Protein AF-A0A2U1LJV3-F1 (afdb_monomer_lite)

Radius of gyration: 18.99 Å; chains: 1; bounding box: 50×37×52 Å

Structure (mmCIF, N/CA/C/O backbone):
data_AF-A0A2U1LJV3-F1
#
_entry.id   AF-A0A2U1LJV3-F1
#
loop_
_atom_site.group_PDB
_atom_site.id
_atom_site.type_symbol
_atom_site.label_atom_id
_atom_site.label_alt_id
_atom_site.label_comp_id
_atom_site.label_asym_id
_atom_site.label_entity_id
_atom_site.label_seq_id
_atom_site.pdbx_PDB_ins_code
_atom_site.Cartn_x
_atom_site.Cartn_y
_atom_site.Cartn_z
_atom_site.occupancy
_atom_site.B_iso_or_equiv
_atom_site.auth_seq_id
_atom_site.auth_comp_id
_atom_site.auth_asym_id
_atom_site.auth_atom_id
_atom_site.pdbx_PDB_model_num
ATOM 1 N N . MET A 1 1 ? 24.019 -22.278 -18.849 1.00 44.25 1 MET A N 1
ATOM 2 C CA . MET A 1 1 ? 23.384 -21.025 -18.402 1.00 44.25 1 MET A CA 1
ATOM 3 C C . MET A 1 1 ? 21.900 -21.169 -18.655 1.00 44.25 1 MET A C 1
ATOM 5 O O . MET A 1 1 ? 21.513 -21.337 -19.805 1.00 44.25 1 MET A O 1
ATOM 9 N N . THR A 1 2 ? 21.095 -21.237 -17.601 1.00 46.69 2 THR A N 1
ATOM 10 C CA . THR A 1 2 ? 19.638 -21.318 -17.728 1.00 46.69 2 THR A CA 1
ATOM 11 C C . THR A 1 2 ? 19.145 -19.902 -17.980 1.00 46.69 2 THR A C 1
ATOM 13 O O . THR A 1 2 ? 19.241 -19.060 -17.096 1.00 46.69 2 THR A O 1
ATOM 16 N N . GLN A 1 3 ? 18.708 -19.611 -19.204 1.00 55.06 3 GLN A N 1
ATOM 17 C CA . GLN A 1 3 ? 18.155 -18.304 -19.548 1.00 55.06 3 GLN A CA 1
ATOM 18 C C . GLN A 1 3 ? 16.906 -18.085 -18.682 1.00 55.06 3 GLN A C 1
ATOM 20 O O . GLN A 1 3 ? 15.970 -18.885 -18.749 1.00 55.06 3 GLN A O 1
ATOM 25 N N . MET A 1 4 ? 16.911 -17.066 -17.816 1.00 57.81 4 MET A N 1
ATOM 26 C CA . MET A 1 4 ? 15.704 -16.694 -17.081 1.00 57.81 4 MET A CA 1
ATOM 27 C C . MET A 1 4 ? 14.612 -16.366 -18.098 1.00 57.81 4 MET A C 1
ATOM 29 O O . MET A 1 4 ? 14.844 -15.605 -19.037 1.00 57.81 4 MET A O 1
ATOM 33 N N . ALA A 1 5 ? 13.436 -16.974 -17.942 1.00 67.44 5 ALA A N 1
ATOM 34 C CA . ALA A 1 5 ? 12.310 -16.675 -18.812 1.00 67.44 5 ALA A CA 1
ATOM 35 C C . ALA A 1 5 ? 11.959 -15.186 -18.684 1.00 67.44 5 ALA A C 1
ATOM 37 O O . ALA A 1 5 ? 11.873 -14.668 -17.571 1.00 67.44 5 ALA A O 1
ATOM 38 N N . ALA A 1 6 ? 11.765 -14.507 -19.815 1.00 76.69 6 ALA A N 1
ATOM 39 C CA . ALA A 1 6 ? 11.276 -13.136 -19.835 1.00 76.69 6 ALA A CA 1
ATOM 40 C C . ALA A 1 6 ? 9.906 -13.071 -19.141 1.00 76.69 6 ALA A C 1
ATOM 42 O O . ALA A 1 6 ? 8.987 -13.812 -19.500 1.00 76.69 6 ALA A O 1
ATOM 43 N N . VAL A 1 7 ? 9.767 -12.191 -18.150 1.00 80.44 7 VAL A N 1
ATOM 44 C CA . VAL A 1 7 ? 8.535 -12.016 -17.378 1.00 80.44 7 VAL A CA 1
ATOM 45 C C . VAL A 1 7 ? 8.010 -10.610 -17.611 1.00 80.44 7 VAL A C 1
ATOM 47 O O . VAL A 1 7 ? 8.724 -9.627 -17.433 1.00 80.44 7 VAL A O 1
ATOM 50 N N . LYS A 1 8 ? 6.729 -10.524 -17.966 1.00 86.31 8 LYS A N 1
ATOM 51 C CA . LYS A 1 8 ? 5.957 -9.287 -17.914 1.00 86.31 8 LYS A CA 1
ATOM 52 C C . LYS A 1 8 ? 4.709 -9.531 -17.099 1.00 86.31 8 LYS A C 1
ATOM 54 O O . LYS A 1 8 ? 3.828 -10.282 -17.515 1.00 86.31 8 LYS A O 1
ATOM 59 N N . HIS A 1 9 ? 4.645 -8.905 -15.937 1.00 87.19 9 HIS A N 1
ATOM 60 C CA . HIS A 1 9 ? 3.518 -9.049 -15.035 1.00 87.19 9 HIS A CA 1
ATOM 61 C C . HIS A 1 9 ? 3.194 -7.707 -14.393 1.00 87.19 9 HIS A C 1
ATOM 63 O O . HIS A 1 9 ? 4.093 -6.987 -13.969 1.00 87.19 9 HIS A O 1
ATOM 69 N N . SER A 1 10 ? 1.911 -7.371 -14.319 1.00 86.44 10 SER A N 1
ATOM 70 C CA . SER A 1 10 ? 1.425 -6.188 -13.616 1.00 86.44 10 SER A CA 1
ATOM 71 C C . SER A 1 10 ? 0.126 -6.538 -12.908 1.00 86.44 10 SER A C 1
ATOM 73 O O . SER A 1 10 ? -0.753 -7.170 -13.488 1.00 86.44 10 SER A O 1
ATOM 75 N N . ILE A 1 11 ? 0.023 -6.106 -11.656 1.00 87.62 11 ILE A N 1
ATOM 76 C CA . ILE A 1 11 ? -1.168 -6.182 -10.810 1.00 87.62 11 ILE A CA 1
ATOM 77 C C . ILE A 1 11 ? -1.793 -4.794 -10.618 1.00 87.62 11 ILE A C 1
ATOM 79 O O . ILE A 1 11 ? -2.558 -4.577 -9.676 1.00 87.62 11 ILE A O 1
ATOM 83 N N . ARG A 1 12 ? -1.468 -3.836 -11.499 1.00 86.31 12 ARG A N 1
ATOM 84 C CA . ARG A 1 12 ? -1.932 -2.442 -11.423 1.00 86.31 12 ARG A CA 1
ATOM 85 C C . ARG A 1 12 ? -3.453 -2.320 -11.357 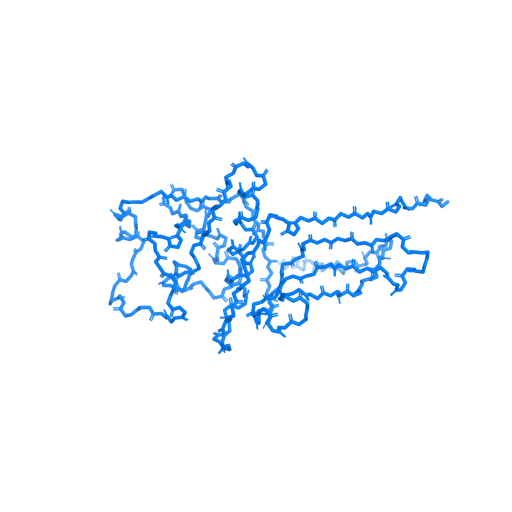1.00 86.31 12 ARG A C 1
ATOM 87 O O . ARG A 1 12 ? -3.972 -1.471 -10.636 1.00 86.31 12 ARG A O 1
ATOM 94 N N . GLU A 1 13 ? -4.171 -3.195 -12.056 1.00 87.62 13 GLU A N 1
ATOM 95 C CA . GLU A 1 13 ? -5.638 -3.261 -12.010 1.00 87.62 13 GLU A CA 1
ATOM 96 C C . GLU A 1 13 ? -6.184 -3.551 -10.599 1.00 87.62 13 GLU A C 1
ATOM 98 O O . GLU A 1 13 ? -7.271 -3.099 -10.241 1.00 87.62 13 GLU A O 1
ATOM 103 N N . PHE A 1 14 ? -5.391 -4.218 -9.755 1.00 87.19 14 PHE A N 1
ATOM 104 C CA . PHE A 1 14 ? -5.694 -4.492 -8.353 1.00 87.19 14 PHE A CA 1
ATOM 105 C C . PHE A 1 14 ? -5.100 -3.451 -7.389 1.00 87.19 14 PHE A C 1
ATOM 107 O O . PHE A 1 14 ? -5.289 -3.580 -6.183 1.00 87.19 14 PHE A O 1
ATOM 114 N N . THR A 1 15 ? -4.422 -2.404 -7.873 1.00 86.69 15 THR A N 1
ATOM 115 C CA . THR A 1 15 ? -3.830 -1.299 -7.078 1.00 86.69 15 THR A CA 1
ATOM 116 C C . THR A 1 15 ? -4.364 0.099 -7.471 1.00 86.69 15 THR A C 1
ATOM 118 O O . THR A 1 15 ? -3.596 1.063 -7.532 1.00 86.69 15 THR A O 1
ATOM 121 N N . PRO A 1 16 ? -5.675 0.303 -7.699 1.00 84.12 16 PRO A N 1
ATOM 122 C CA . PRO A 1 16 ? -6.163 1.479 -8.429 1.00 84.12 16 PRO A CA 1
ATOM 123 C C . PRO A 1 16 ? -6.058 2.822 -7.679 1.00 84.12 16 PRO A C 1
ATOM 125 O O . PRO A 1 16 ? -6.004 3.866 -8.319 1.00 84.12 16 PRO A O 1
ATOM 128 N N . TYR A 1 17 ? -6.039 2.833 -6.341 1.00 84.69 17 TYR A N 1
ATOM 129 C CA . TYR A 1 17 ? -6.215 4.072 -5.565 1.00 84.69 17 TYR A CA 1
ATOM 130 C C . TYR A 1 17 ? -4.908 4.814 -5.291 1.00 84.69 17 TYR A C 1
ATOM 132 O O . TYR A 1 17 ? -4.149 4.421 -4.409 1.00 84.69 17 TYR A O 1
ATOM 140 N N . VAL A 1 18 ? -4.639 5.905 -6.000 1.00 83.12 18 VAL A N 1
ATOM 141 C CA . VAL A 1 18 ? -3.446 6.730 -5.767 1.00 83.12 18 VAL A CA 1
ATOM 142 C C . VAL A 1 18 ? -3.742 7.798 -4.716 1.00 83.12 18 VAL A C 1
ATOM 144 O O . VAL A 1 18 ? -4.641 8.618 -4.883 1.00 83.12 18 VAL A O 1
ATOM 147 N N . ILE A 1 19 ? -2.969 7.800 -3.630 1.00 84.44 19 ILE A N 1
ATOM 148 C CA . ILE A 1 19 ? -3.130 8.727 -2.502 1.00 84.44 19 ILE A CA 1
ATOM 149 C C . ILE A 1 19 ? -1.914 9.655 -2.449 1.00 84.44 19 ILE A C 1
ATOM 151 O O . ILE A 1 19 ? -0.793 9.219 -2.691 1.00 84.44 19 ILE A O 1
ATOM 155 N N . ASN A 1 20 ? -2.134 10.936 -2.150 1.00 82.44 20 ASN A N 1
ATOM 156 C CA . ASN A 1 20 ? -1.066 11.898 -1.883 1.00 82.44 20 ASN A CA 1
ATOM 157 C C . ASN A 1 20 ? -0.945 12.106 -0.368 1.00 82.44 20 ASN A C 1
ATOM 159 O O . ASN A 1 20 ? -1.908 12.545 0.260 1.00 82.44 20 ASN A O 1
ATOM 163 N N . ASP A 1 21 ? 0.220 11.810 0.202 1.00 81.00 21 ASP A N 1
ATOM 164 C CA . ASP A 1 21 ? 0.505 11.951 1.632 1.00 81.00 21 ASP A CA 1
ATOM 165 C C . ASP A 1 21 ? 0.745 13.399 2.074 1.00 81.00 21 ASP A C 1
ATOM 167 O O . ASP A 1 21 ? 0.954 13.637 3.255 1.00 81.00 21 ASP A O 1
ATOM 171 N N . ARG A 1 22 ? 0.766 14.354 1.139 1.00 79.19 22 ARG A N 1
ATOM 172 C CA . ARG A 1 22 ? 0.971 15.798 1.324 1.00 79.19 22 ARG A CA 1
ATOM 173 C C . ARG A 1 22 ? 2.198 16.160 2.168 1.00 79.19 22 ARG A C 1
ATOM 175 O O . ARG A 1 22 ? 2.228 17.232 2.767 1.00 79.19 22 ARG A O 1
ATOM 182 N N . GLY A 1 23 ? 3.212 15.295 2.204 1.00 73.62 23 GLY A N 1
ATOM 183 C CA . GLY A 1 23 ? 4.420 15.506 2.999 1.00 73.62 23 GLY A CA 1
ATOM 184 C C . GLY A 1 23 ? 4.278 15.188 4.492 1.00 73.62 23 GLY A C 1
ATOM 185 O O . GLY A 1 23 ? 5.178 15.529 5.253 1.00 73.62 23 GLY A O 1
ATOM 186 N N . TYR A 1 24 ? 3.206 14.511 4.921 1.00 76.31 24 TYR A N 1
ATOM 187 C CA . TYR A 1 24 ? 3.025 14.062 6.311 1.00 76.31 24 TYR A CA 1
ATOM 188 C C . TYR A 1 24 ? 3.921 12.868 6.697 1.00 76.31 24 TYR A C 1
ATOM 190 O O . TYR A 1 24 ? 3.887 12.422 7.839 1.00 76.31 24 TYR A O 1
ATOM 198 N N . GLY A 1 25 ? 4.725 12.329 5.773 1.00 81.50 25 GLY A N 1
ATOM 199 C CA . GLY A 1 25 ? 5.650 11.228 6.068 1.00 81.50 25 GLY A CA 1
ATOM 200 C C . GLY A 1 25 ? 4.966 9.864 6.206 1.00 81.50 25 GLY A C 1
ATOM 201 O O . GLY A 1 25 ? 5.550 8.932 6.750 1.00 81.50 25 GLY A O 1
ATOM 202 N N . LEU A 1 26 ? 3.751 9.717 5.671 1.00 83.88 26 LEU A N 1
ATOM 203 C CA . LEU A 1 26 ? 2.890 8.540 5.860 1.00 83.88 26 LEU A CA 1
ATOM 204 C C . LEU A 1 26 ? 3.153 7.414 4.852 1.00 83.88 26 LEU A C 1
ATOM 206 O O . LEU A 1 26 ? 2.398 6.447 4.779 1.00 83.88 26 LEU A O 1
ATOM 210 N N . SER A 1 27 ? 4.207 7.539 4.046 1.00 84.31 27 SER A N 1
ATOM 211 C CA . SER A 1 27 ? 4.484 6.629 2.928 1.00 84.31 27 SER A CA 1
ATOM 212 C C . SER A 1 27 ? 4.501 5.142 3.304 1.00 84.31 27 SER A C 1
ATOM 214 O O . SER A 1 27 ? 3.983 4.331 2.545 1.00 84.31 27 SER A O 1
ATOM 216 N N . PHE A 1 28 ? 5.015 4.765 4.479 1.00 84.88 28 PHE A N 1
ATOM 217 C CA . PHE A 1 28 ? 5.030 3.365 4.923 1.00 84.88 28 PHE A CA 1
ATOM 218 C C . PHE A 1 28 ? 3.640 2.854 5.317 1.00 84.88 28 PHE A C 1
ATOM 220 O O . PHE A 1 28 ? 3.284 1.741 4.934 1.00 84.88 28 PHE A O 1
ATOM 227 N N . ILE A 1 29 ? 2.831 3.676 5.994 1.00 89.56 29 ILE A N 1
ATOM 228 C CA . ILE A 1 29 ? 1.436 3.354 6.325 1.00 89.56 29 ILE A CA 1
ATOM 229 C C . ILE A 1 29 ? 0.636 3.173 5.035 1.00 89.56 29 ILE A C 1
ATOM 231 O O . ILE A 1 29 ? -0.064 2.177 4.862 1.00 89.56 29 ILE A O 1
ATOM 235 N N . LEU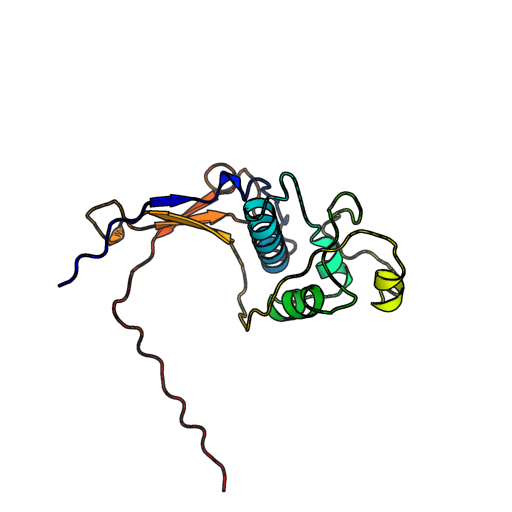 A 1 30 ? 0.768 4.119 4.104 1.00 89.81 30 LEU A N 1
ATOM 236 C CA . LEU A 1 30 ? 0.054 4.090 2.831 1.00 89.81 30 LEU A CA 1
ATOM 237 C C . LEU A 1 30 ? 0.478 2.897 1.971 1.00 89.81 30 LEU A C 1
ATOM 239 O O . LEU A 1 30 ? -0.386 2.196 1.449 1.00 89.81 30 LEU A O 1
ATOM 243 N N . ALA A 1 31 ? 1.780 2.615 1.875 1.00 87.19 31 ALA A N 1
ATOM 244 C CA . ALA A 1 31 ? 2.287 1.455 1.148 1.00 87.19 31 ALA A CA 1
ATOM 245 C C . ALA A 1 31 ? 1.796 0.136 1.763 1.00 87.19 31 ALA A C 1
ATOM 247 O O . ALA A 1 31 ? 1.368 -0.761 1.037 1.00 87.19 31 ALA A O 1
ATOM 248 N N . PHE A 1 32 ? 1.803 0.024 3.093 1.00 89.88 32 PHE A N 1
ATOM 249 C CA . PHE A 1 32 ? 1.305 -1.157 3.789 1.00 89.88 32 PHE A CA 1
ATOM 250 C C . PHE A 1 32 ? -0.188 -1.383 3.530 1.00 89.88 32 PHE A C 1
ATOM 252 O O . PHE A 1 32 ? -0.588 -2.463 3.104 1.00 89.88 32 PHE A O 1
ATOM 259 N N . VAL A 1 33 ? -1.025 -0.362 3.715 1.00 91.19 33 VAL A N 1
ATOM 260 C CA . VAL A 1 33 ? -2.477 -0.477 3.500 1.00 91.19 33 VAL A CA 1
ATOM 261 C C . VAL A 1 33 ? -2.814 -0.808 2.053 1.00 91.19 33 VAL A C 1
ATOM 263 O O . VAL A 1 33 ? -3.719 -1.606 1.790 1.00 91.19 33 VAL A O 1
ATOM 266 N N . ASP A 1 34 ? -2.083 -0.229 1.107 1.00 90.19 34 ASP A N 1
ATOM 267 C CA . ASP A 1 34 ? -2.308 -0.474 -0.307 1.00 90.19 34 ASP A CA 1
ATOM 268 C C . ASP A 1 34 ? -1.868 -1.884 -0.725 1.00 90.19 34 ASP A C 1
ATOM 270 O O . ASP A 1 34 ? -2.614 -2.558 -1.438 1.00 90.19 34 ASP A O 1
ATOM 274 N N . MET A 1 35 ? -0.747 -2.393 -0.199 1.00 89.62 35 MET A N 1
ATOM 275 C CA . MET A 1 35 ? -0.335 -3.796 -0.355 1.00 89.62 35 MET A CA 1
ATOM 276 C C . MET A 1 35 ? -1.449 -4.748 0.103 1.00 89.62 35 MET A C 1
ATOM 278 O O . MET A 1 35 ? -1.861 -5.645 -0.630 1.00 89.62 35 MET A O 1
ATOM 282 N N . VAL A 1 36 ? -1.995 -4.519 1.293 1.00 87.88 36 VAL A N 1
ATOM 283 C CA . VAL A 1 36 ? -3.012 -5.390 1.898 1.00 87.88 36 VAL A CA 1
ATOM 284 C C . VAL A 1 36 ? -4.319 -5.328 1.128 1.00 87.88 36 VAL A C 1
ATOM 286 O O . VAL A 1 36 ? -4.906 -6.357 0.793 1.00 87.88 36 VAL A O 1
ATOM 289 N N . SER A 1 37 ? -4.756 -4.117 0.782 1.00 89.38 37 SER A N 1
ATOM 290 C CA . SER A 1 37 ? -5.957 -3.924 -0.026 1.00 89.38 37 SER A CA 1
ATOM 291 C C . SER A 1 37 ? -5.830 -4.617 -1.385 1.00 89.38 37 SER A C 1
ATOM 293 O O . SER A 1 37 ? -6.808 -5.145 -1.904 1.00 89.38 37 SER A O 1
ATOM 295 N N . THR A 1 38 ? -4.624 -4.649 -1.951 1.00 87.56 38 THR A N 1
ATOM 296 C CA . THR A 1 38 ? -4.331 -5.301 -3.233 1.00 87.56 38 THR A CA 1
ATOM 297 C C . THR A 1 38 ? -4.457 -6.806 -3.142 1.00 87.56 38 THR A C 1
ATOM 299 O O . THR A 1 38 ? -5.177 -7.390 -3.947 1.00 87.56 38 THR A O 1
ATOM 302 N N . VAL A 1 39 ? -3.854 -7.428 -2.127 1.00 84.56 39 VAL A N 1
ATOM 303 C CA . VAL A 1 39 ? -3.998 -8.872 -1.886 1.00 84.56 39 VAL A CA 1
ATOM 304 C C . VAL A 1 39 ? -5.473 -9.252 -1.714 1.00 84.56 39 VAL A C 1
ATOM 306 O O . VAL A 1 39 ? -5.934 -10.236 -2.294 1.00 84.56 39 VAL A O 1
ATOM 309 N N . LEU A 1 40 ? -6.252 -8.443 -0.989 1.00 82.44 40 LEU A N 1
ATOM 310 C CA . LEU A 1 40 ? -7.685 -8.690 -0.799 1.00 82.44 40 LEU A CA 1
ATOM 311 C C . LEU A 1 40 ? -8.476 -8.543 -2.105 1.00 82.44 40 LEU A C 1
ATOM 313 O O . LEU A 1 40 ? -9.347 -9.367 -2.389 1.00 82.44 40 LEU A O 1
ATOM 317 N N . ARG A 1 41 ? -8.154 -7.545 -2.937 1.00 89.44 41 ARG A N 1
ATOM 318 C CA . ARG A 1 41 ? -8.769 -7.375 -4.265 1.00 89.44 41 ARG A CA 1
ATOM 319 C C . ARG A 1 41 ? -8.428 -8.536 -5.199 1.00 89.44 41 ARG A C 1
ATOM 321 O O . ARG A 1 41 ? -9.332 -9.060 -5.842 1.00 89.44 41 ARG A O 1
ATOM 328 N N . MET A 1 42 ? -7.175 -8.991 -5.207 1.00 84.12 42 MET A N 1
ATOM 329 C CA . MET A 1 42 ? -6.746 -10.190 -5.941 1.00 84.12 42 MET A CA 1
ATOM 330 C C . MET A 1 42 ? -7.441 -11.464 -5.435 1.00 84.12 42 MET A C 1
ATOM 332 O O . MET A 1 42 ? -7.680 -12.383 -6.210 1.00 84.12 42 MET A O 1
ATOM 336 N N . SER A 1 43 ? -7.833 -11.498 -4.158 1.00 82.94 43 SER A N 1
ATOM 337 C CA . SER A 1 43 ? -8.606 -12.593 -3.553 1.00 82.94 43 SER A CA 1
ATOM 338 C C . SER A 1 43 ? -10.121 -12.503 -3.808 1.00 82.94 43 SER A C 1
ATOM 340 O O . SER A 1 43 ? -10.890 -13.265 -3.226 1.00 82.94 43 SER A O 1
ATOM 342 N N . GLY A 1 44 ? -10.575 -11.570 -4.655 1.00 80.56 44 GLY A N 1
ATOM 343 C CA . GLY A 1 44 ? -11.982 -11.422 -5.044 1.00 80.56 44 GLY A CA 1
ATOM 344 C C . GLY A 1 44 ? -12.762 -10.339 -4.293 1.00 80.56 44 GLY A C 1
ATOM 345 O O . GLY A 1 44 ? -13.948 -10.152 -4.561 1.00 80.56 44 GLY A O 1
ATOM 346 N N . MET A 1 45 ? -12.137 -9.584 -3.383 1.00 84.50 45 MET A N 1
ATOM 347 C CA . MET A 1 45 ? -12.793 -8.480 -2.662 1.00 84.50 45 MET A CA 1
ATOM 348 C C . MET A 1 45 ? -12.734 -7.179 -3.473 1.00 84.50 45 MET A C 1
ATOM 350 O O . MET A 1 45 ? -12.064 -6.214 -3.104 1.00 84.50 45 MET A O 1
ATOM 354 N N . THR A 1 46 ? -13.409 -7.167 -4.622 1.00 82.69 46 THR A N 1
ATOM 355 C CA . THR A 1 46 ? -13.395 -6.044 -5.570 1.00 82.69 46 THR A CA 1
ATOM 356 C C . THR A 1 46 ? -13.888 -4.745 -4.930 1.00 82.69 46 THR A C 1
ATOM 358 O O . THR A 1 46 ? -14.878 -4.749 -4.202 1.00 82.69 46 THR A O 1
ATOM 361 N N . GLY A 1 47 ? -13.220 -3.625 -5.222 1.00 79.06 47 GLY A N 1
ATOM 362 C CA . GLY A 1 47 ? -13.606 -2.295 -4.727 1.00 79.06 47 GLY A CA 1
ATOM 363 C C . GLY A 1 47 ? -13.271 -2.021 -3.257 1.00 79.06 47 GLY A C 1
ATOM 364 O O . GLY A 1 47 ? -13.547 -0.930 -2.769 1.00 79.06 47 GLY A O 1
ATOM 365 N N . LEU A 1 48 ? -12.657 -2.972 -2.543 1.00 84.44 48 LEU A N 1
ATOM 366 C CA . LEU A 1 48 ? -12.240 -2.747 -1.164 1.00 84.44 48 LEU A CA 1
ATOM 367 C C . LEU A 1 48 ? -11.097 -1.726 -1.099 1.00 84.44 48 LEU A C 1
ATOM 369 O O . LEU A 1 48 ? -10.052 -1.904 -1.733 1.00 84.44 48 LEU A O 1
ATOM 373 N N . HIS A 1 49 ? -11.287 -0.693 -0.280 1.00 87.94 49 HIS A N 1
ATOM 374 C CA . HIS A 1 49 ? -10.280 0.313 0.037 1.00 87.94 49 HIS A CA 1
ATOM 375 C C . HIS A 1 49 ? -10.139 0.423 1.556 1.00 87.94 49 HIS A C 1
ATOM 377 O O . HIS A 1 49 ? -11.044 0.896 2.248 1.00 87.94 49 HIS A O 1
ATOM 383 N N . LEU A 1 50 ? -9.023 -0.081 2.081 1.00 90.94 50 LEU A N 1
ATOM 384 C CA . LEU A 1 50 ? -8.740 -0.038 3.509 1.00 90.94 50 LEU A CA 1
ATOM 385 C C . LEU A 1 50 ? -8.289 1.359 3.940 1.00 90.94 50 LEU A C 1
ATOM 387 O O . LEU A 1 50 ? -7.672 2.092 3.172 1.00 90.94 50 LEU A O 1
ATOM 391 N N . SER A 1 51 ? -8.605 1.714 5.179 1.00 92.19 51 SER A N 1
ATOM 392 C CA . SER A 1 51 ? -8.250 2.999 5.756 1.00 92.19 51 SER A CA 1
ATOM 393 C C . SER A 1 51 ? -6.869 2.962 6.408 1.00 92.19 51 SER A C 1
ATOM 395 O O . SER A 1 51 ? -6.655 2.166 7.325 1.00 92.19 51 SER A O 1
ATOM 397 N N . PRO A 1 52 ? -5.954 3.869 6.032 1.00 91.31 52 PRO A N 1
ATOM 398 C CA . PRO A 1 52 ? -4.706 4.080 6.760 1.00 91.31 52 PRO A CA 1
ATOM 399 C C . PRO A 1 52 ? -4.887 4.807 8.091 1.00 91.31 52 PRO A C 1
ATOM 401 O O . PRO A 1 52 ? -3.985 4.765 8.922 1.00 91.31 52 PRO A O 1
ATOM 404 N N . GLN A 1 53 ? -6.047 5.419 8.342 1.00 91.38 53 GLN A N 1
ATOM 405 C CA . GLN A 1 53 ? -6.261 6.221 9.544 1.00 91.38 53 GLN A CA 1
ATOM 406 C C . GLN A 1 53 ? -6.146 5.406 10.831 1.00 91.38 53 GLN A C 1
ATOM 408 O O . GLN A 1 53 ? -5.674 5.935 11.826 1.00 91.38 53 GLN A O 1
ATOM 413 N N . VAL A 1 54 ? -6.534 4.124 10.830 1.00 89.19 54 VAL A N 1
ATOM 414 C CA . VAL A 1 54 ? -6.425 3.293 12.046 1.00 89.19 54 VAL A CA 1
ATOM 415 C C . VAL A 1 54 ? -4.976 3.121 12.477 1.00 89.19 54 VAL A C 1
ATOM 417 O O . VAL A 1 54 ? -4.698 3.094 13.665 1.00 89.19 54 VAL A O 1
ATOM 420 N N . LEU A 1 55 ? -4.055 3.026 11.522 1.00 91.50 55 LEU A N 1
ATOM 421 C CA . LEU A 1 55 ? -2.636 2.856 11.812 1.00 91.50 55 LEU A CA 1
ATOM 422 C 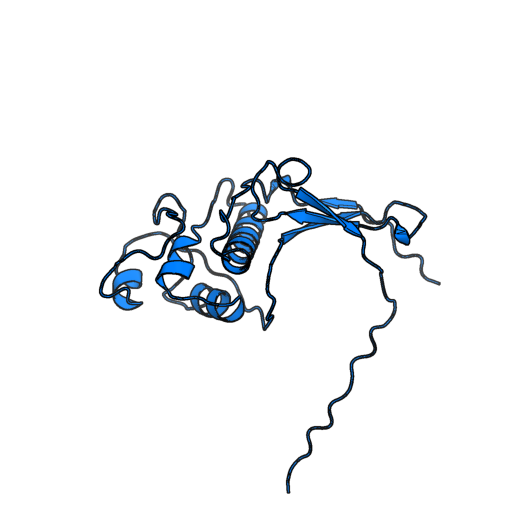C . LEU A 1 55 ? -2.018 4.166 12.312 1.00 91.50 55 LEU A C 1
ATOM 424 O O . LEU A 1 55 ? -1.129 4.129 13.153 1.00 91.50 55 LEU A O 1
ATOM 428 N N . ILE A 1 56 ? -2.528 5.305 11.835 1.00 89.44 56 ILE A N 1
ATOM 429 C CA . ILE A 1 56 ? -2.142 6.638 12.317 1.00 89.44 56 ILE A CA 1
ATOM 430 C C . ILE A 1 56 ? -2.624 6.836 13.753 1.00 89.44 56 ILE A C 1
ATOM 432 O O . ILE A 1 56 ? -1.821 7.148 14.623 1.00 89.44 56 ILE A O 1
ATOM 436 N N . ASP A 1 57 ? -3.911 6.596 14.010 1.00 87.75 57 ASP A N 1
ATOM 437 C CA . ASP A 1 57 ? -4.502 6.771 15.342 1.00 87.75 57 ASP A CA 1
ATOM 438 C C . ASP A 1 57 ? -3.949 5.754 16.360 1.00 87.75 57 ASP A C 1
ATOM 440 O O . ASP A 1 57 ? -3.956 6.009 17.557 1.00 87.75 57 ASP A O 1
ATOM 444 N 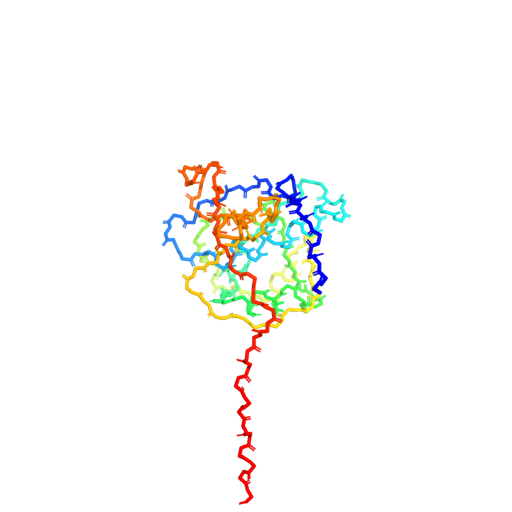N . ALA A 1 58 ? -3.439 4.610 15.894 1.00 87.50 58 ALA A N 1
ATOM 445 C CA . ALA A 1 58 ? -2.766 3.613 16.723 1.00 87.50 58 ALA A CA 1
ATOM 446 C C . ALA A 1 58 ? -1.259 3.860 16.913 1.00 87.50 58 ALA A C 1
ATOM 448 O O . ALA A 1 58 ? -0.574 2.986 17.446 1.00 87.50 58 ALA A O 1
ATOM 449 N N . HIS A 1 59 ? -0.727 4.990 16.434 1.00 88.00 59 HIS A N 1
ATOM 450 C CA . HIS A 1 59 ? 0.698 5.332 16.499 1.00 88.00 59 HIS A CA 1
ATOM 451 C C . HIS A 1 59 ? 1.624 4.249 15.918 1.00 88.00 59 HIS A C 1
ATOM 453 O O . HIS A 1 59 ? 2.637 3.867 16.506 1.00 88.00 59 HIS A O 1
ATOM 459 N N . CYS A 1 60 ? 1.259 3.698 14.758 1.00 87.25 60 CYS A N 1
ATOM 460 C CA . CYS A 1 60 ? 2.151 2.807 14.025 1.00 87.25 60 CYS A CA 1
ATOM 461 C C . CYS A 1 60 ? 3.219 3.634 13.299 1.00 87.25 60 CYS A C 1
ATOM 463 O O . CYS A 1 60 ? 2.932 4.266 12.284 1.00 87.25 60 CYS A O 1
ATOM 465 N N . ASP A 1 61 ? 4.456 3.583 13.791 1.00 84.62 61 ASP A N 1
ATOM 466 C CA . ASP A 1 61 ? 5.573 4.394 13.284 1.00 84.62 61 ASP A CA 1
ATOM 467 C C . ASP A 1 61 ? 6.448 3.667 12.245 1.00 84.62 61 ASP A C 1
ATOM 469 O O . ASP A 1 61 ? 7.388 4.241 11.688 1.00 84.62 61 ASP A O 1
ATOM 473 N N . ASP A 1 62 ? 6.174 2.387 11.984 1.00 81.12 62 ASP A N 1
ATOM 474 C CA . ASP A 1 62 ? 6.910 1.570 11.022 1.00 81.12 62 ASP A CA 1
ATOM 475 C C . ASP A 1 62 ? 6.067 0.412 10.446 1.00 81.12 62 ASP A C 1
ATOM 477 O O . ASP A 1 62 ? 4.937 0.147 10.855 1.00 81.12 62 ASP A O 1
ATOM 481 N N . VAL A 1 63 ? 6.601 -0.296 9.444 1.00 80.38 63 VAL A N 1
ATOM 482 C CA . VAL A 1 63 ? 5.914 -1.462 8.854 1.00 80.38 63 VAL A CA 1
ATOM 483 C C . VAL A 1 63 ? 5.694 -2.588 9.882 1.00 80.38 63 VAL A C 1
ATOM 485 O O . VAL A 1 63 ? 4.589 -3.130 9.915 1.00 80.38 63 VAL A O 1
ATOM 488 N N . PRO A 1 64 ? 6.670 -2.951 10.743 1.00 82.19 64 PRO A N 1
ATOM 489 C CA . PRO A 1 64 ? 6.454 -3.953 11.789 1.00 82.19 64 PRO A CA 1
ATOM 490 C C . PRO A 1 64 ? 5.282 -3.655 12.735 1.00 82.19 64 PRO A C 1
ATOM 492 O O . PRO A 1 64 ? 4.494 -4.558 13.012 1.00 82.19 64 PRO A O 1
ATOM 495 N N . SER A 1 65 ? 5.125 -2.416 13.206 1.00 83.81 65 SER A N 1
ATOM 496 C CA . SER A 1 65 ? 3.990 -2.012 14.050 1.00 83.81 65 SER A CA 1
ATOM 497 C C . SER A 1 65 ? 2.660 -2.096 13.297 1.00 83.81 65 SER A C 1
ATOM 499 O O . SER A 1 65 ? 1.687 -2.624 13.840 1.00 83.81 65 SER A O 1
ATOM 501 N N . CYS A 1 66 ? 2.634 -1.718 12.014 1.00 87.25 66 CYS A N 1
ATOM 502 C CA . CYS A 1 66 ? 1.462 -1.904 11.153 1.00 87.25 66 CYS A CA 1
ATOM 503 C C . CYS A 1 66 ? 1.063 -3.389 11.024 1.00 87.25 66 CYS A C 1
ATOM 505 O O . CYS A 1 66 ? -0.115 -3.737 11.148 1.00 87.25 66 CYS A O 1
ATOM 507 N N . VAL A 1 67 ? 2.041 -4.281 10.811 1.00 83.12 67 VAL A N 1
ATOM 508 C CA . VAL A 1 67 ? 1.830 -5.741 10.757 1.00 83.12 67 VAL A CA 1
ATOM 509 C C . VAL A 1 67 ? 1.319 -6.263 12.098 1.00 83.12 67 VAL A C 1
ATOM 511 O O . VAL A 1 67 ? 0.348 -7.022 12.132 1.00 83.12 67 VAL A O 1
ATOM 514 N N . ALA A 1 68 ? 1.930 -5.847 13.210 1.00 82.00 68 ALA A N 1
ATOM 515 C CA . ALA A 1 68 ? 1.535 -6.272 14.550 1.00 82.00 68 ALA A CA 1
ATOM 516 C C . ALA A 1 68 ? 0.075 -5.905 14.858 1.00 82.00 68 ALA A C 1
ATOM 518 O O . ALA A 1 68 ? -0.663 -6.719 15.412 1.00 82.00 68 ALA A O 1
ATOM 519 N N . LEU A 1 69 ? -0.379 -4.718 14.444 1.00 87.44 69 LEU A N 1
ATOM 520 C CA . LEU A 1 69 ? -1.781 -4.324 14.577 1.00 87.44 69 LEU A CA 1
ATOM 521 C C . LEU A 1 69 ? -2.695 -5.171 13.684 1.00 87.44 69 LEU A C 1
ATOM 523 O O . LEU A 1 69 ? -3.711 -5.687 14.147 1.00 87.44 69 LEU A O 1
ATOM 527 N N . ALA A 1 70 ? -2.343 -5.342 12.410 1.00 85.81 70 ALA A N 1
ATOM 528 C CA . ALA A 1 70 ? -3.199 -6.015 11.434 1.00 85.81 70 ALA A CA 1
ATOM 529 C C . ALA A 1 70 ? -3.312 -7.543 11.629 1.00 85.81 70 ALA A C 1
ATOM 531 O O . ALA A 1 70 ? -4.274 -8.149 11.152 1.00 85.81 70 ALA A O 1
ATOM 532 N N . THR A 1 71 ? -2.357 -8.163 12.326 1.00 78.94 71 THR A N 1
ATOM 533 C CA . THR A 1 71 ? -2.314 -9.614 12.611 1.00 78.94 71 THR A CA 1
ATOM 534 C C . THR A 1 71 ? -3.035 -10.001 13.910 1.00 78.94 71 THR A C 1
ATOM 536 O O . THR A 1 71 ? -3.424 -11.159 14.086 1.00 78.94 71 THR A O 1
ATOM 539 N N . LYS A 1 72 ? -3.269 -9.059 14.835 1.00 77.88 72 LYS A N 1
ATOM 540 C CA . LYS A 1 72 ? -3.935 -9.329 16.122 1.00 77.88 72 LYS A CA 1
ATOM 541 C C . LYS A 1 72 ? -5.375 -9.835 15.922 1.00 77.88 72 LYS A C 1
ATOM 543 O O . LYS A 1 72 ? -6.178 -9.228 15.219 1.00 77.88 72 LYS A O 1
ATOM 548 N N . LYS A 1 73 ? -5.744 -10.924 16.617 1.00 72.62 73 LYS A N 1
ATOM 549 C CA . LYS A 1 73 ? -7.035 -11.644 16.474 1.00 72.62 73 LYS A CA 1
ATOM 550 C C . LYS A 1 73 ? -8.282 -10.835 16.866 1.00 72.62 73 LYS A C 1
ATOM 552 O O . LYS A 1 73 ? -9.400 -11.271 16.607 1.00 72.62 73 LYS A O 1
ATOM 557 N N . GLU A 1 74 ? -8.136 -9.670 17.468 1.00 76.31 74 GLU A N 1
ATOM 558 C CA . GLU A 1 74 ? -9.269 -8.778 17.767 1.00 76.31 74 GLU A CA 1
ATOM 559 C C . GLU A 1 74 ? -9.173 -7.463 16.992 1.00 76.31 74 GLU A C 1
ATOM 561 O O . GLU A 1 74 ? -10.163 -6.751 16.831 1.00 76.31 74 GLU A O 1
ATOM 566 N N . LEU A 1 75 ? -8.014 -7.210 16.386 1.00 72.12 75 LEU A N 1
ATOM 567 C CA . LEU A 1 75 ? -7.743 -6.049 15.560 1.00 72.12 75 LEU A CA 1
ATOM 568 C C . LEU A 1 75 ? -7.753 -6.434 14.073 1.00 72.12 75 LEU A C 1
ATOM 570 O O . LEU A 1 75 ? -8.097 -7.556 13.675 1.00 72.12 75 LEU A O 1
ATOM 574 N N . GLY A 1 76 ? -7.489 -5.435 13.245 1.00 82.38 76 GLY A N 1
ATOM 575 C CA . GLY A 1 76 ? -7.542 -5.491 11.794 1.00 82.38 76 GLY A CA 1
ATOM 576 C C . GLY A 1 76 ? -7.806 -4.100 11.233 1.00 82.38 76 GLY A C 1
ATOM 577 O O . GLY A 1 76 ? -8.069 -3.154 11.980 1.00 82.38 76 GLY A O 1
ATOM 578 N N . ILE A 1 77 ? -7.757 -3.982 9.913 1.00 89.25 77 ILE A N 1
ATOM 579 C CA . ILE A 1 77 ? -7.899 -2.703 9.218 1.00 89.25 77 ILE A CA 1
ATOM 580 C C . ILE A 1 77 ? -9.341 -2.556 8.728 1.00 89.25 77 ILE A C 1
ATOM 582 O O . ILE A 1 77 ? -9.912 -3.492 8.163 1.00 89.25 77 ILE A O 1
ATOM 586 N N . GLN A 1 78 ? -9.939 -1.396 8.979 1.00 87.88 78 GLN A N 1
ATOM 587 C CA . GLN A 1 78 ? -11.280 -1.033 8.513 1.00 87.88 78 GLN A CA 1
ATOM 588 C C . GLN A 1 78 ? -11.251 -0.450 7.098 1.00 87.88 78 GLN A C 1
ATOM 590 O O . GLN A 1 78 ? -10.190 -0.060 6.616 1.00 87.88 78 GLN A O 1
ATOM 595 N N . SER A 1 79 ? -12.402 -0.367 6.422 1.00 89.19 79 SER A N 1
ATOM 596 C CA . SER A 1 79 ? -12.483 0.369 5.155 1.00 89.19 79 SER A CA 1
ATOM 597 C C . SER A 1 79 ? -12.501 1.878 5.388 1.00 89.19 79 SER A C 1
ATOM 599 O O . SER A 1 79 ? -12.819 2.353 6.481 1.00 89.19 79 SER A O 1
ATOM 601 N N . ILE A 1 80 ? -12.184 2.644 4.344 1.00 88.50 80 ILE A N 1
ATOM 602 C CA . ILE A 1 80 ? -12.301 4.108 4.371 1.00 88.50 80 ILE A CA 1
ATOM 603 C C . ILE A 1 80 ? -13.741 4.577 4.637 1.00 88.50 80 ILE A C 1
ATOM 605 O O . ILE A 1 80 ? -13.935 5.637 5.221 1.00 88.50 80 ILE A O 1
ATOM 609 N N . ASP A 1 81 ? -14.741 3.764 4.287 1.00 85.19 81 ASP A N 1
ATOM 610 C CA . ASP A 1 81 ? -16.155 4.081 4.517 1.00 85.19 81 ASP A CA 1
ATOM 611 C C . ASP A 1 81 ? -16.531 4.024 6.003 1.00 85.19 81 ASP A C 1
ATOM 613 O O . ASP A 1 81 ? -17.364 4.803 6.462 1.00 85.19 81 ASP A O 1
ATOM 617 N N . THR A 1 82 ? -15.929 3.103 6.766 1.00 83.62 82 THR A N 1
ATOM 618 C CA . THR A 1 82 ? -16.234 2.928 8.196 1.00 83.62 82 THR A CA 1
ATOM 619 C C . THR A 1 82 ? -15.241 3.641 9.106 1.00 83.62 82 THR A C 1
ATOM 621 O O . THR A 1 82 ? -15.557 3.909 10.262 1.00 83.62 82 THR A O 1
ATOM 624 N N . TYR A 1 83 ? -14.048 3.964 8.603 1.00 85.88 83 TYR A N 1
ATOM 625 C CA . TYR A 1 83 ? -13.004 4.655 9.353 1.00 85.88 83 TYR A CA 1
ATOM 626 C C . TYR A 1 83 ? -12.310 5.691 8.450 1.00 85.88 83 TYR A C 1
ATOM 628 O O . TYR A 1 83 ? -11.253 5.404 7.892 1.00 85.88 83 TYR A O 1
ATOM 636 N N . PRO A 1 84 ? -12.899 6.882 8.243 1.00 87.25 84 PRO A N 1
ATOM 637 C CA . PRO A 1 84 ? -12.444 7.826 7.220 1.00 87.25 84 PRO A CA 1
ATOM 638 C C . PRO A 1 84 ? -10.999 8.298 7.391 1.00 87.25 84 PRO A C 1
ATOM 640 O O . PRO A 1 84 ? -10.548 8.565 8.503 1.00 87.25 84 PRO A O 1
ATOM 643 N N . TYR A 1 85 ? -10.290 8.438 6.269 1.00 86.81 85 TYR A N 1
ATOM 644 C CA . TYR A 1 85 ? -8.920 8.941 6.240 1.00 86.81 85 TYR A CA 1
ATOM 645 C C . TYR A 1 85 ? -8.875 10.466 6.237 1.00 86.81 85 TYR A C 1
ATOM 647 O O . TYR A 1 85 ? -9.371 11.101 5.307 1.00 86.81 85 TYR A O 1
ATOM 655 N N . ILE A 1 86 ? -8.254 11.044 7.266 1.00 82.69 86 ILE A N 1
ATOM 656 C CA . ILE A 1 86 ? -8.133 12.494 7.447 1.00 82.69 86 ILE A CA 1
ATOM 657 C C . ILE A 1 86 ? -6.680 12.994 7.444 1.00 82.69 86 ILE A C 1
ATOM 659 O O . ILE A 1 86 ? -6.461 14.193 7.594 1.00 82.69 86 ILE A O 1
ATOM 663 N N . MET A 1 87 ? -5.696 12.107 7.232 1.00 76.38 87 MET A N 1
ATOM 664 C CA . MET A 1 87 ? -4.248 12.389 7.104 1.00 76.38 87 MET A CA 1
ATOM 665 C C . MET A 1 87 ? -3.534 12.910 8.356 1.00 76.38 87 MET A C 1
ATOM 667 O O . MET A 1 87 ? -2.309 12.878 8.398 1.00 76.38 87 MET A O 1
ATOM 671 N N . VAL A 1 88 ? -4.267 13.364 9.366 1.00 73.06 88 VAL A N 1
ATOM 672 C CA . VAL A 1 88 ? -3.726 13.795 10.656 1.00 73.06 88 VAL A CA 1
ATOM 673 C C . VAL A 1 88 ? -4.193 12.855 11.753 1.00 73.06 88 VAL A C 1
ATOM 675 O O . VAL A 1 88 ? -5.252 12.238 11.633 1.00 73.06 88 VAL A O 1
ATOM 678 N N . GLU A 1 89 ? -3.405 12.753 12.816 1.00 64.44 89 GLU A N 1
ATOM 679 C CA . GLU A 1 89 ? -3.834 12.085 14.038 1.00 64.44 89 GLU A CA 1
ATOM 680 C C . GLU A 1 89 ? -5.108 12.757 14.553 1.00 64.44 89 GLU A C 1
ATOM 682 O O . GLU A 1 89 ? -5.194 13.991 14.631 1.00 64.44 89 GLU A O 1
ATOM 687 N N . ARG A 1 90 ? -6.137 11.960 14.849 1.00 68.06 90 ARG A N 1
ATOM 688 C CA . ARG A 1 90 ? -7.320 12.517 15.494 1.00 68.06 90 ARG A CA 1
ATOM 689 C C . ARG A 1 90 ? -7.008 12.776 16.961 1.00 68.06 90 ARG A C 1
ATOM 691 O O . ARG A 1 90 ? -6.450 11.894 17.603 1.00 68.06 90 ARG A O 1
ATOM 698 N N . PRO A 1 91 ? -7.461 13.906 17.529 1.00 55.06 91 PRO A N 1
ATOM 699 C CA . PRO A 1 91 ? -7.486 14.096 18.971 1.00 55.06 91 PRO A CA 1
ATOM 700 C C . PRO A 1 91 ? -8.602 13.218 19.561 1.00 55.06 91 PRO A C 1
ATOM 702 O O . PRO A 1 91 ? -9.637 13.705 20.008 1.00 55.06 91 PRO A O 1
ATOM 705 N N . ILE A 1 92 ? -8.448 11.901 19.457 1.00 59.56 92 ILE A N 1
ATOM 706 C CA . ILE A 1 92 ? -9.217 10.937 20.230 1.00 59.56 92 ILE A CA 1
ATOM 707 C C . ILE A 1 92 ? -8.435 10.857 21.528 1.00 59.56 92 ILE A C 1
ATOM 709 O O . ILE A 1 92 ? -7.388 10.220 21.569 1.00 59.56 92 ILE A O 1
ATOM 713 N N . GLU A 1 93 ? -8.903 11.585 22.544 1.00 49.84 93 GLU A N 1
ATOM 714 C CA . GLU A 1 93 ? -8.171 11.811 23.799 1.00 49.84 93 GLU A CA 1
ATOM 715 C C . GLU A 1 93 ? -7.760 10.505 24.506 1.00 49.84 93 GLU A C 1
ATOM 717 O O . GLU A 1 93 ? -6.885 10.532 25.363 1.00 49.84 93 GLU A O 1
ATOM 722 N N . GLU A 1 94 ? -8.315 9.359 24.098 1.00 55.47 94 GLU A N 1
ATOM 723 C CA . GLU A 1 94 ? -7.988 8.035 24.622 1.00 55.47 94 GLU A CA 1
ATOM 724 C C . GLU A 1 94 ? -8.132 6.929 23.554 1.00 55.47 94 GLU A C 1
ATOM 726 O O . GLU A 1 94 ? -8.757 5.906 23.831 1.00 55.47 94 GLU A O 1
ATOM 731 N N . TRP A 1 95 ? -7.579 7.085 22.329 1.00 67.19 95 TRP A N 1
ATOM 732 C CA . TRP A 1 95 ? -7.591 5.951 21.382 1.00 67.19 95 TRP A CA 1
ATOM 733 C C . TRP A 1 95 ? -6.999 4.722 22.078 1.00 67.19 95 TRP A C 1
ATOM 735 O O . TRP A 1 95 ? -5.831 4.693 22.467 1.00 67.19 95 TRP A O 1
ATOM 745 N N . SER A 1 96 ? -7.834 3.706 22.270 1.00 72.56 96 SER A N 1
ATOM 746 C CA . SER A 1 96 ? -7.449 2.474 22.939 1.00 72.56 96 SER A CA 1
ATOM 747 C C . SER A 1 96 ? -7.861 1.283 22.096 1.00 72.56 96 SER A C 1
ATOM 749 O O . SER A 1 96 ? -8.896 1.297 21.421 1.00 72.56 96 SER A O 1
ATOM 751 N N . GLU A 1 97 ? -7.075 0.206 22.173 1.00 71.88 97 GLU A N 1
ATOM 752 C CA . GLU A 1 97 ? -7.442 -1.056 21.528 1.00 71.88 97 GLU A CA 1
ATOM 753 C C . GLU A 1 97 ? -8.847 -1.491 21.966 1.00 71.88 97 GLU A C 1
ATOM 755 O O . GLU A 1 97 ? -9.625 -1.935 21.132 1.00 71.88 97 GLU A O 1
ATOM 760 N N . SER A 1 98 ? -9.214 -1.285 23.236 1.00 69.06 98 SER A N 1
ATOM 761 C CA . SER A 1 98 ? -10.546 -1.581 23.773 1.00 69.06 98 SER A CA 1
ATOM 762 C C . SER A 1 98 ? -11.675 -0.819 23.081 1.00 69.06 98 SER A C 1
ATOM 764 O O . SER A 1 98 ? -12.668 -1.434 22.691 1.00 69.06 98 SER A O 1
ATOM 766 N N . GLU A 1 99 ? -11.541 0.494 22.894 1.00 71.00 99 GLU A N 1
ATOM 767 C CA . GLU A 1 99 ? -12.551 1.301 22.201 1.00 71.00 99 GLU A CA 1
ATOM 768 C C . GLU A 1 99 ? -12.623 0.954 20.717 1.00 71.00 99 GLU A C 1
ATOM 770 O O . GLU A 1 99 ? -13.709 0.793 20.152 1.00 71.00 99 GLU A O 1
ATOM 775 N N . TYR A 1 100 ? -11.463 0.761 20.089 1.00 70.25 100 TYR A N 1
ATOM 776 C CA . TYR A 1 100 ? -11.389 0.336 18.701 1.00 70.25 100 TYR A CA 1
ATOM 777 C C . TYR A 1 100 ? -12.038 -1.041 18.498 1.00 70.25 100 TYR A C 1
ATOM 779 O O . TYR A 1 100 ? -12.777 -1.244 17.533 1.00 70.25 100 TYR A O 1
ATOM 787 N N . ILE A 1 101 ? -11.819 -1.975 19.429 1.00 68.94 101 ILE A N 1
ATOM 788 C CA . ILE A 1 101 ? -12.441 -3.301 19.440 1.00 68.94 101 ILE A CA 1
ATOM 789 C C . ILE A 1 101 ? -13.955 -3.191 19.636 1.00 68.94 101 ILE A C 1
ATOM 791 O O . ILE A 1 101 ? -14.684 -3.890 18.927 1.00 68.94 101 ILE A O 1
ATOM 795 N N . ALA A 1 102 ? -14.427 -2.306 20.518 1.00 63.38 102 ALA A N 1
ATOM 796 C CA . ALA A 1 102 ? -15.848 -2.082 20.779 1.00 63.38 102 ALA A CA 1
ATO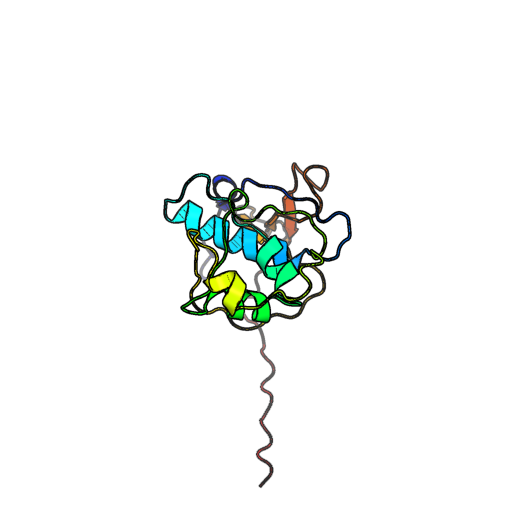M 797 C C . ALA A 1 102 ? -16.605 -1.473 19.580 1.00 63.38 102 ALA A C 1
ATOM 799 O O . ALA A 1 102 ? -17.812 -1.686 19.443 1.00 63.38 102 ALA A O 1
ATOM 800 N N . GLY A 1 103 ? -15.916 -0.761 18.680 1.00 60.38 103 GLY A N 1
ATOM 801 C CA . GLY A 1 103 ? -16.495 -0.228 17.445 1.00 60.38 103 GLY A CA 1
ATOM 802 C C . GLY A 1 103 ? -16.946 -1.332 16.479 1.00 60.38 103 GLY A C 1
ATOM 803 O O . GLY A 1 103 ? -16.132 -2.098 15.965 1.00 60.38 103 GLY A O 1
ATOM 804 N N . VAL A 1 104 ? -18.248 -1.426 16.196 1.00 56.28 104 VAL A N 1
ATOM 805 C CA . VAL A 1 104 ? -18.819 -2.507 15.372 1.00 56.28 104 VAL A CA 1
ATOM 806 C C . VAL A 1 104 ? -18.611 -2.227 13.882 1.00 56.28 104 VAL A C 1
ATOM 808 O O . VAL A 1 104 ? -19.396 -1.526 13.247 1.00 56.28 104 VAL A O 1
ATOM 811 N N . SER A 1 105 ? -17.564 -2.803 13.298 1.00 62.34 105 SER A N 1
ATOM 812 C CA . SER A 1 105 ? -17.311 -2.737 11.856 1.00 62.34 105 SER A CA 1
ATOM 813 C C . SER A 1 105 ? -16.526 -3.950 11.356 1.00 62.34 105 SER A C 1
ATOM 815 O O . SER A 1 105 ? -15.837 -4.639 12.111 1.00 62.34 105 SER A O 1
ATOM 817 N N . LYS A 1 106 ? -16.660 -4.248 10.058 1.00 63.84 106 LYS A N 1
ATOM 818 C CA . LYS A 1 106 ? -15.945 -5.348 9.398 1.00 63.84 106 LYS A CA 1
ATOM 819 C C . LYS A 1 106 ? -14.455 -5.004 9.274 1.00 63.84 106 LYS A C 1
ATOM 821 O O . LYS A 1 106 ? -14.114 -3.905 8.845 1.00 63.84 106 LYS A O 1
ATOM 826 N N . ARG A 1 107 ? -13.578 -5.954 9.616 1.00 69.56 107 ARG A N 1
ATOM 827 C CA . ARG A 1 107 ? -12.115 -5.774 9.662 1.00 69.56 107 ARG A CA 1
ATOM 828 C C . ARG A 1 107 ? -11.399 -6.821 8.814 1.00 69.56 107 ARG A C 1
ATOM 830 O O . ARG A 1 107 ? -11.885 -7.945 8.681 1.00 69.56 107 ARG A O 1
ATOM 837 N N . TYR A 1 108 ? -10.235 -6.455 8.287 1.00 56.72 108 TYR A N 1
ATOM 838 C CA . TYR A 1 108 ? -9.396 -7.315 7.452 1.00 56.72 108 TYR A CA 1
ATOM 839 C C . TYR A 1 108 ? -8.029 -7.542 8.106 1.00 56.72 108 TYR A C 1
ATOM 841 O O . TYR A 1 108 ? -7.468 -6.615 8.693 1.00 56.72 108 TYR A O 1
ATOM 849 N N . ARG A 1 109 ? -7.523 -8.778 8.025 1.00 51.84 109 ARG A N 1
ATOM 850 C CA . ARG A 1 109 ? -6.254 -9.223 8.623 1.00 51.84 109 ARG A CA 1
ATOM 851 C C . ARG A 1 109 ? -5.276 -9.705 7.569 1.00 51.84 109 ARG A C 1
ATOM 853 O O . ARG A 1 109 ? -5.680 -10.017 6.452 1.00 51.84 109 ARG A O 1
ATOM 860 N N . ILE A 1 110 ? -4.011 -9.783 7.957 1.00 45.91 110 ILE A N 1
ATOM 861 C CA . ILE A 1 110 ? -2.904 -10.273 7.135 1.00 45.91 110 ILE A CA 1
ATOM 862 C C . ILE A 1 110 ? -2.167 -11.328 7.956 1.00 45.91 110 ILE A C 1
ATOM 864 O O . ILE A 1 110 ? -2.124 -11.207 9.180 1.00 45.91 110 ILE A O 1
ATOM 868 N N . ASP A 1 111 ? -1.580 -12.319 7.291 1.00 41.84 111 ASP A N 1
ATOM 869 C CA . ASP A 1 111 ? -0.669 -13.279 7.913 1.00 41.84 111 ASP A CA 1
ATOM 870 C C . ASP A 1 111 ? 0.788 -12.763 7.869 1.00 41.84 111 ASP A C 1
ATOM 872 O O . ASP A 1 111 ? 1.182 -12.060 6.942 1.00 41.84 111 ASP A O 1
ATOM 876 N N . ASP A 1 112 ? 1.543 -13.082 8.924 1.00 33.91 112 ASP A N 1
ATOM 877 C CA . ASP A 1 112 ? 2.890 -12.621 9.327 1.00 33.91 112 ASP A CA 1
ATOM 878 C C . ASP A 1 112 ? 3.851 -12.096 8.224 1.00 33.91 112 ASP A C 1
ATOM 880 O O . ASP A 1 112 ? 4.148 -12.785 7.248 1.00 33.91 112 ASP A O 1
ATOM 884 N N . VAL A 1 113 ? 4.433 -10.901 8.433 1.00 38.22 113 VAL A N 1
ATOM 885 C CA . VAL A 1 113 ? 5.531 -10.333 7.618 1.00 38.22 113 VAL A CA 1
ATOM 886 C C . VAL A 1 113 ? 6.574 -9.679 8.533 1.00 38.22 113 VAL A C 1
ATOM 888 O O . VAL A 1 113 ? 6.278 -8.733 9.263 1.00 38.22 113 VAL A O 1
ATOM 891 N N . LYS A 1 114 ? 7.827 -10.150 8.479 1.00 32.19 114 LYS A N 1
ATOM 892 C CA . LYS A 1 114 ? 8.918 -9.664 9.340 1.00 32.19 114 LYS A CA 1
ATOM 893 C C . LYS A 1 114 ? 9.757 -8.557 8.690 1.00 32.19 114 LYS A C 1
ATOM 895 O O . LYS A 1 114 ? 10.424 -8.793 7.692 1.00 32.19 114 LYS A O 1
ATOM 900 N N . GLY A 1 115 ? 9.793 -7.403 9.365 1.00 37.50 115 GLY A N 1
ATOM 901 C CA . GLY A 1 115 ? 10.965 -6.530 9.537 1.00 37.50 115 GLY A CA 1
ATOM 902 C C . GLY A 1 115 ? 11.516 -5.767 8.326 1.00 37.50 115 GLY A C 1
ATOM 903 O O . GLY A 1 115 ? 12.374 -6.281 7.621 1.00 37.50 115 GLY A O 1
ATOM 904 N N . LEU A 1 116 ? 11.171 -4.477 8.200 1.00 39.16 116 LEU A N 1
ATOM 905 C CA . LEU A 1 116 ? 11.904 -3.486 7.392 1.00 39.16 116 LEU A CA 1
ATOM 906 C C . LEU A 1 116 ? 11.868 -2.106 8.083 1.00 39.16 116 LEU A C 1
ATOM 908 O O . LEU A 1 116 ? 10.828 -1.705 8.598 1.00 39.16 116 LEU A O 1
ATOM 912 N N . LYS A 1 117 ? 12.990 -1.369 8.075 1.00 37.22 117 LYS A N 1
ATOM 913 C CA . LYS A 1 117 ? 13.084 0.046 8.497 1.00 37.22 117 LYS A CA 1
ATOM 914 C C . LYS A 1 117 ? 13.584 0.896 7.327 1.00 37.22 117 LYS A C 1
ATOM 916 O O . LYS A 1 117 ? 14.762 0.790 6.996 1.00 37.22 117 LYS A O 1
ATOM 921 N N . THR A 1 118 ? 12.757 1.761 6.731 1.00 45.34 118 THR A N 1
ATOM 922 C CA . THR A 1 118 ? 13.203 2.734 5.705 1.00 45.34 118 THR A CA 1
ATOM 923 C C . THR A 1 118 ? 12.363 4.024 5.685 1.00 45.34 118 THR A C 1
ATOM 925 O O . THR A 1 118 ? 11.248 4.064 6.192 1.00 45.34 118 THR A O 1
ATOM 928 N N . ARG A 1 119 ? 12.938 5.102 5.118 1.00 62.38 119 ARG A N 1
ATOM 929 C CA . ARG A 1 119 ? 12.463 6.506 5.183 1.00 62.38 119 ARG A CA 1
ATOM 930 C C . ARG A 1 119 ? 11.499 6.941 4.061 1.00 62.38 119 ARG A C 1
ATOM 932 O O . ARG A 1 119 ? 11.092 8.096 4.032 1.00 62.38 119 ARG A O 1
ATOM 939 N N . HIS A 1 120 ? 11.144 6.039 3.151 1.00 68.19 120 HIS A N 1
ATOM 940 C CA . HIS A 1 120 ? 10.040 6.183 2.198 1.00 68.19 120 HIS A CA 1
ATOM 941 C C . HIS A 1 120 ? 9.691 4.789 1.667 1.00 68.19 120 HIS A C 1
ATOM 943 O O . HIS A 1 120 ? 10.602 3.998 1.406 1.00 68.19 120 HIS A O 1
ATOM 949 N N . ALA A 1 121 ? 8.407 4.479 1.512 1.00 75.50 121 ALA A N 1
ATOM 950 C CA . ALA A 1 121 ? 7.953 3.196 0.986 1.00 75.50 121 ALA A CA 1
ATOM 951 C C . ALA A 1 121 ? 7.088 3.388 -0.263 1.00 75.50 121 ALA A C 1
ATOM 953 O O . ALA A 1 121 ? 6.292 4.321 -0.349 1.00 75.50 121 ALA A O 1
ATOM 954 N N . VAL A 1 122 ? 7.243 2.469 -1.213 1.00 81.56 122 VAL A N 1
ATOM 955 C CA . VAL A 1 122 ? 6.443 2.362 -2.437 1.00 81.56 122 VAL A CA 1
ATOM 956 C C . VAL A 1 122 ? 5.959 0.923 -2.582 1.00 81.56 122 VAL A C 1
ATOM 958 O O . VAL A 1 122 ? 6.567 0.006 -2.028 1.00 81.56 122 VAL A O 1
ATOM 961 N N . VAL A 1 123 ? 4.884 0.710 -3.339 1.00 83.50 123 VAL A N 1
ATOM 962 C CA . VAL A 1 123 ? 4.375 -0.637 -3.638 1.00 83.50 123 VAL A CA 1
ATOM 963 C C . VAL A 1 123 ? 4.883 -1.059 -5.010 1.00 83.50 123 VAL A C 1
ATOM 965 O O . VAL A 1 123 ? 4.635 -0.361 -5.991 1.00 83.50 123 VAL A O 1
ATOM 968 N N . ILE A 1 124 ? 5.581 -2.193 -5.100 1.00 84.56 124 ILE A N 1
ATOM 969 C CA . ILE A 1 124 ? 5.898 -2.814 -6.394 1.00 84.56 124 ILE A CA 1
ATOM 970 C C . ILE A 1 124 ? 4.616 -3.458 -6.924 1.00 84.56 124 ILE A C 1
ATOM 972 O O . ILE A 1 124 ? 4.038 -4.323 -6.271 1.00 84.56 124 ILE A O 1
ATOM 976 N N . VAL A 1 125 ? 4.171 -3.025 -8.101 1.00 85.81 125 VAL A N 1
ATOM 977 C CA . VAL A 1 125 ? 2.916 -3.470 -8.732 1.00 85.81 125 VAL A CA 1
ATOM 978 C C . VAL A 1 125 ? 3.139 -4.166 -10.068 1.00 85.81 125 VAL A C 1
ATOM 980 O O . VAL A 1 125 ? 2.191 -4.644 -10.681 1.00 85.81 125 VAL A O 1
ATOM 983 N N . GLY A 1 126 ? 4.378 -4.245 -10.539 1.00 84.44 126 GLY A N 1
ATOM 984 C CA . GLY A 1 126 ? 4.701 -4.969 -11.754 1.00 84.44 126 GLY A CA 1
ATOM 985 C C . GLY A 1 126 ? 6.196 -5.129 -11.956 1.00 84.44 126 GLY A C 1
ATOM 986 O O . GLY A 1 126 ? 6.996 -4.421 -11.347 1.00 84.44 126 GLY A O 1
ATOM 987 N N . VAL A 1 127 ? 6.552 -6.059 -12.830 1.00 87.06 127 VAL A N 1
ATOM 988 C CA . VAL A 1 127 ? 7.920 -6.340 -13.259 1.00 87.06 127 VAL A CA 1
ATOM 989 C C . VAL A 1 127 ? 7.924 -6.595 -14.763 1.00 87.06 127 VAL A C 1
ATOM 991 O O . VAL A 1 127 ? 7.048 -7.294 -15.284 1.00 87.06 127 VAL A O 1
ATOM 994 N N . ASP A 1 128 ? 8.892 -6.009 -15.460 1.00 83.38 128 ASP A N 1
ATOM 995 C CA . ASP A 1 128 ? 9.120 -6.236 -16.884 1.00 83.38 128 ASP A CA 1
ATOM 996 C C . ASP A 1 128 ? 10.613 -6.498 -17.137 1.00 83.38 128 ASP A C 1
ATOM 998 O O . ASP A 1 128 ? 11.460 -5.614 -16.977 1.00 83.38 128 ASP A O 1
ATOM 1002 N N . THR A 1 129 ? 10.916 -7.739 -17.521 1.00 84.94 129 THR A N 1
ATOM 1003 C CA . THR A 1 129 ? 12.243 -8.217 -17.938 1.00 84.94 129 THR A CA 1
ATOM 1004 C C . THR A 1 129 ? 12.256 -8.649 -19.408 1.00 84.94 129 THR A C 1
ATOM 1006 O O . THR A 1 129 ? 13.112 -9.423 -19.830 1.00 84.94 129 THR A O 1
ATOM 1009 N N . THR A 1 130 ? 11.282 -8.193 -20.208 1.00 84.56 130 THR A N 1
ATOM 1010 C CA . THR A 1 130 ? 11.137 -8.618 -21.616 1.00 84.56 130 THR A CA 1
ATOM 1011 C C . THR A 1 130 ? 12.143 -7.989 -22.565 1.00 84.56 130 THR A C 1
ATOM 1013 O O . THR A 1 130 ? 12.303 -8.469 -23.686 1.00 84.56 130 THR A O 1
ATOM 1016 N N . LEU A 1 131 ? 12.822 -6.929 -22.130 1.00 80.81 131 LEU A N 1
ATOM 1017 C CA . LEU A 1 131 ? 13.881 -6.295 -22.901 1.00 80.81 131 LEU A CA 1
ATOM 1018 C C . LEU A 1 131 ? 15.164 -7.132 -22.837 1.00 80.81 131 LEU A C 1
ATOM 1020 O O . LEU A 1 131 ? 15.521 -7.659 -21.784 1.00 80.81 131 LEU A O 1
ATOM 1024 N N . GLU A 1 132 ? 15.852 -7.237 -23.977 1.00 80.62 132 GLU A N 1
ATOM 1025 C CA . GLU A 1 132 ? 17.102 -8.002 -24.092 1.00 80.62 132 GLU A CA 1
ATOM 1026 C C . GLU A 1 132 ? 18.222 -7.425 -23.225 1.00 80.62 132 GLU A C 1
ATOM 1028 O O . GLU A 1 132 ? 19.014 -8.185 -22.677 1.00 80.62 132 GLU A O 1
ATOM 1033 N N . ASP A 1 133 ? 18.273 -6.096 -23.093 1.00 79.50 133 ASP A N 1
ATOM 1034 C CA . ASP A 1 133 ? 19.228 -5.402 -22.232 1.00 79.50 133 ASP A CA 1
ATOM 1035 C C . ASP A 1 133 ? 18.778 -5.480 -20.757 1.00 79.50 133 ASP A C 1
ATOM 1037 O O . ASP A 1 133 ? 17.759 -4.869 -20.406 1.00 79.50 133 ASP A O 1
ATOM 1041 N N . PRO A 1 134 ? 19.521 -6.181 -19.873 1.00 72.75 134 PRO A N 1
ATOM 1042 C CA . PRO A 1 134 ? 19.188 -6.283 -18.453 1.00 72.75 134 PRO A CA 1
ATOM 1043 C C . PRO A 1 134 ? 19.172 -4.938 -17.725 1.00 72.75 134 PRO A C 1
ATOM 1045 O O . PRO A 1 134 ? 18.453 -4.788 -16.742 1.00 72.75 134 PRO A O 1
ATOM 1048 N N . LEU A 1 135 ? 19.899 -3.928 -18.218 1.00 73.06 135 LEU A N 1
ATOM 1049 C CA . LEU A 1 135 ? 19.888 -2.578 -17.638 1.00 73.06 135 LEU A CA 1
ATOM 1050 C C . LEU A 1 135 ? 18.560 -1.845 -17.869 1.00 73.06 135 LEU A C 1
ATOM 1052 O O . LEU A 1 135 ? 18.294 -0.816 -17.249 1.00 73.06 135 LEU A O 1
ATOM 1056 N N . MET A 1 136 ? 17.719 -2.376 -18.756 1.00 76.94 136 MET A N 1
ATOM 1057 C CA . MET A 1 136 ? 16.397 -1.842 -19.070 1.00 76.94 136 MET A CA 1
ATOM 1058 C C . MET A 1 136 ? 15.272 -2.599 -18.344 1.00 76.94 136 MET A C 1
ATOM 1060 O O . MET A 1 136 ? 14.090 -2.259 -18.499 1.00 76.94 136 MET A O 1
ATOM 1064 N N . HIS A 1 137 ? 15.616 -3.614 -17.542 1.00 82.00 137 HIS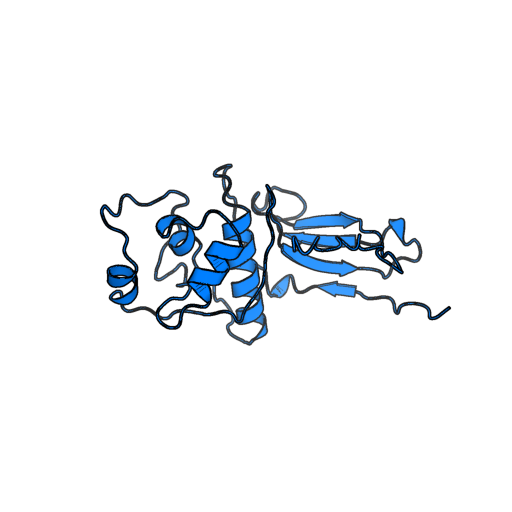 A N 1
ATOM 1065 C CA . HIS A 1 137 ? 14.671 -4.309 -16.669 1.00 82.00 137 HIS A CA 1
ATOM 1066 C C . HIS A 1 137 ? 14.190 -3.360 -15.580 1.00 82.00 137 HIS A C 1
ATOM 1068 O O . HIS A 1 137 ? 14.962 -2.590 -15.008 1.00 82.00 137 HIS A O 1
ATOM 1074 N N . HIS A 1 138 ? 12.889 -3.380 -15.310 1.00 82.31 138 HIS A N 1
ATOM 1075 C CA . HIS A 1 138 ? 12.303 -2.440 -14.365 1.00 82.31 138 HIS A CA 1
ATOM 1076 C C . HIS A 1 138 ? 11.108 -3.014 -13.614 1.00 82.31 138 HIS A C 1
ATOM 1078 O O . HIS A 1 138 ? 10.350 -3.845 -14.117 1.00 82.31 138 HIS A O 1
ATOM 1084 N N . CYS A 1 139 ? 10.928 -2.511 -12.400 1.00 86.25 139 CYS A N 1
ATOM 1085 C CA . CYS A 1 139 ? 9.709 -2.665 -11.630 1.00 86.25 139 CYS A CA 1
ATOM 1086 C C . CYS A 1 139 ? 8.803 -1.456 -11.879 1.00 86.25 139 CYS A C 1
ATOM 1088 O O . CYS A 1 139 ? 9.265 -0.312 -11.885 1.00 86.25 139 CYS A O 1
ATOM 1090 N N . GLU A 1 140 ? 7.506 -1.695 -12.051 1.00 87.31 140 GLU A N 1
ATOM 1091 C CA . GLU A 1 140 ? 6.495 -0.647 -11.916 1.00 87.31 140 GLU A CA 1
ATOM 1092 C C . GLU A 1 140 ? 6.205 -0.467 -10.424 1.00 87.31 140 GLU A C 1
ATOM 1094 O O . GLU A 1 140 ? 5.899 -1.432 -9.718 1.00 87.31 140 GLU A O 1
ATOM 1099 N N . VAL A 1 141 ? 6.320 0.766 -9.938 1.00 86.12 141 VAL A N 1
ATOM 1100 C CA . VAL A 1 141 ? 6.083 1.111 -8.535 1.00 86.12 141 VAL A CA 1
ATOM 1101 C C . VAL A 1 141 ? 4.998 2.168 -8.416 1.00 86.12 141 VAL A C 1
ATOM 1103 O O . VAL A 1 141 ? 4.927 3.097 -9.222 1.00 86.12 141 VAL A O 1
ATOM 1106 N N . LYS A 1 142 ? 4.178 2.048 -7.377 1.00 88.12 142 LYS A N 1
ATOM 1107 C CA . LYS A 1 142 ? 3.173 3.030 -6.979 1.00 88.12 142 LYS A CA 1
ATOM 1108 C C . LYS A 1 142 ? 3.660 3.819 -5.768 1.00 88.12 142 LYS A C 1
ATOM 1110 O O . LYS A 1 142 ? 4.095 3.226 -4.779 1.00 88.12 142 LYS A O 1
ATOM 1115 N N . SER A 1 143 ? 3.568 5.144 -5.846 1.00 84.62 143 SER A N 1
ATOM 1116 C CA . SER A 1 143 ? 3.983 6.059 -4.776 1.00 84.62 143 SER A CA 1
ATOM 1117 C C . SER A 1 143 ? 2.789 6.728 -4.095 1.00 84.62 143 SER A C 1
ATOM 1119 O O . SER A 1 143 ? 1.677 6.759 -4.623 1.00 84.62 143 SER A O 1
ATOM 1121 N N . SER A 1 144 ? 3.050 7.306 -2.924 1.00 84.19 144 SER A N 1
ATOM 1122 C CA . SER A 1 144 ? 2.126 8.139 -2.164 1.00 84.19 144 SER A CA 1
ATOM 1123 C C . SER A 1 144 ? 2.247 9.643 -2.472 1.00 84.19 144 SER A C 1
ATOM 1125 O O . SER A 1 144 ? 1.891 10.462 -1.631 1.00 84.19 144 SER A O 1
ATOM 1127 N N . TYR A 1 145 ? 2.760 10.039 -3.644 1.00 81.56 145 TYR A N 1
ATOM 1128 C CA . TYR A 1 145 ? 2.875 11.450 -4.066 1.00 81.56 145 TYR A CA 1
ATOM 1129 C C . TYR A 1 145 ? 1.703 11.953 -4.932 1.00 81.56 145 TYR A C 1
ATOM 1131 O O . TYR A 1 145 ? 1.741 13.064 -5.462 1.00 81.56 145 TYR A O 1
ATOM 1139 N N . GLY A 1 146 ? 0.625 11.174 -5.053 1.00 78.75 146 GLY A N 1
ATOM 1140 C CA . GLY A 1 146 ? -0.541 11.537 -5.861 1.00 78.75 146 GLY A CA 1
ATOM 1141 C C . GLY A 1 146 ? -0.364 11.312 -7.366 1.00 78.75 146 GLY A C 1
ATOM 1142 O O . GLY A 1 146 ? 0.717 10.998 -7.853 1.00 78.75 146 GLY A O 1
ATOM 1143 N N . GLU A 1 147 ? -1.448 11.500 -8.121 1.00 88.31 147 GLU A N 1
ATOM 1144 C CA . GLU A 1 147 ? -1.500 11.185 -9.559 1.00 88.31 147 GLU A CA 1
ATOM 1145 C C . GLU A 1 147 ? -0.574 12.048 -10.429 1.00 88.31 147 GLU A C 1
ATOM 1147 O O . GLU A 1 147 ? -0.193 11.634 -11.523 1.00 88.31 147 GLU A O 1
ATOM 1152 N N . GLN A 1 148 ? -0.189 13.232 -9.939 1.00 82.94 148 GLN A N 1
ATOM 1153 C CA . GLN A 1 148 ? 0.723 14.147 -10.635 1.00 82.94 148 GLN A CA 1
ATOM 1154 C C . GLN A 1 148 ? 2.180 13.664 -10.631 1.00 82.94 148 GLN A C 1
ATOM 1156 O O . GLN A 1 148 ? 3.002 14.185 -11.382 1.00 82.94 148 GLN A O 1
ATOM 1161 N N . TRP A 1 149 ? 2.517 12.687 -9.786 1.00 76.06 149 TRP A N 1
ATOM 1162 C CA . TRP A 1 149 ? 3.844 12.094 -9.754 1.00 76.06 149 TRP A CA 1
ATOM 1163 C C . TRP A 1 149 ? 3.949 10.943 -10.760 1.00 76.06 149 TRP A C 1
ATOM 1165 O O . TRP A 1 149 ? 3.138 10.014 -10.753 1.00 76.06 149 TRP A O 1
ATOM 1175 N N . GLY A 1 150 ? 4.965 10.996 -11.624 1.00 84.75 150 GLY A N 1
ATOM 1176 C CA . GLY A 1 150 ? 5.169 9.994 -12.669 1.00 84.75 150 GLY A CA 1
ATOM 1177 C C . GLY A 1 150 ? 4.009 9.950 -13.671 1.00 84.75 150 GLY A C 1
ATOM 1178 O O . GLY A 1 150 ? 3.570 10.984 -14.169 1.00 84.75 150 GLY A O 1
ATOM 1179 N N . ILE A 1 151 ? 3.525 8.746 -13.991 1.00 85.88 151 ILE A N 1
ATOM 1180 C CA . ILE A 1 151 ? 2.417 8.513 -14.929 1.00 85.88 151 ILE A CA 1
ATOM 1181 C C . ILE A 1 151 ? 1.191 8.028 -14.148 1.00 85.88 151 ILE A C 1
ATOM 1183 O O . ILE A 1 151 ? 0.963 6.824 -13.981 1.00 85.88 151 ILE A O 1
ATOM 1187 N N . GLY A 1 152 ? 0.402 8.986 -13.658 1.00 86.56 152 GLY A N 1
ATOM 1188 C CA . GLY A 1 152 ? -0.811 8.719 -12.886 1.00 86.56 152 GLY A CA 1
ATOM 1189 C C . GLY A 1 152 ? -0.523 8.132 -11.505 1.00 86.56 152 GLY A C 1
ATOM 1190 O O . GLY A 1 152 ? -1.259 7.252 -11.081 1.00 86.56 152 GLY A O 1
ATOM 1191 N N . GLY A 1 153 ? 0.561 8.547 -10.836 1.00 84.44 153 GLY A N 1
ATOM 1192 C CA . GLY A 1 153 ? 0.977 8.050 -9.513 1.00 84.44 153 GLY A CA 1
ATOM 1193 C C . GLY A 1 153 ? 1.966 6.882 -9.526 1.00 84.44 153 GLY A C 1
ATOM 1194 O O . GLY A 1 153 ? 2.348 6.382 -8.464 1.00 84.44 153 GLY A O 1
ATOM 1195 N N . PHE A 1 154 ? 2.388 6.447 -10.714 1.00 89.19 154 PHE A N 1
ATOM 1196 C CA . PHE A 1 154 ? 3.275 5.301 -10.914 1.00 89.19 154 PHE A CA 1
ATOM 1197 C C . PHE A 1 154 ? 4.580 5.727 -11.583 1.00 89.19 154 PHE A C 1
ATOM 1199 O O . PHE A 1 154 ? 4.607 6.657 -12.391 1.00 89.19 154 PHE A O 1
ATOM 1206 N N . SER A 1 155 ? 5.658 5.006 -11.296 1.00 88.00 155 SER A N 1
ATOM 1207 C CA . SER A 1 155 ? 6.954 5.187 -11.949 1.00 88.00 155 SER A CA 1
ATOM 1208 C C . SER A 1 155 ? 7.598 3.839 -12.263 1.00 88.00 155 SER A C 1
ATOM 1210 O O . SER A 1 155 ? 7.138 2.791 -11.810 1.00 88.00 155 SER A O 1
ATOM 1212 N N . ARG A 1 156 ? 8.668 3.871 -13.054 1.00 86.12 156 ARG A N 1
ATOM 1213 C CA . ARG A 1 156 ? 9.506 2.710 -13.353 1.00 86.12 156 ARG A CA 1
ATOM 1214 C C . ARG A 1 156 ? 10.830 2.863 -12.629 1.00 86.12 156 ARG A C 1
ATOM 1216 O O . ARG A 1 156 ? 11.475 3.902 -12.744 1.00 86.12 156 ARG A O 1
ATOM 1223 N N . VAL A 1 157 ? 11.224 1.830 -11.901 1.00 80.56 157 VAL A N 1
ATOM 1224 C CA . VAL A 1 157 ? 12.504 1.775 -11.195 1.00 80.56 157 VAL A CA 1
ATOM 1225 C C . VAL A 1 157 ? 13.308 0.639 -11.799 1.00 80.56 157 VAL A C 1
ATOM 1227 O O . VAL A 1 157 ? 12.861 -0.508 -11.775 1.00 80.56 157 VAL A O 1
ATOM 1230 N N . GLY A 1 158 ? 14.464 0.971 -12.374 1.00 75.56 158 GLY A N 1
ATOM 1231 C CA . GLY A 1 158 ? 15.409 -0.033 -12.851 1.00 75.56 158 GLY A CA 1
ATOM 1232 C C . GLY A 1 158 ? 15.911 -0.880 -11.685 1.00 75.56 158 GLY A C 1
ATOM 1233 O O . GLY A 1 158 ? 16.097 -0.364 -10.581 1.00 75.56 158 GLY A O 1
ATOM 1234 N N . PHE A 1 159 ? 16.106 -2.173 -11.913 1.00 71.31 159 PHE A N 1
ATOM 1235 C CA . PHE A 1 159 ? 16.702 -3.063 -10.924 1.00 71.31 159 PHE A CA 1
ATOM 1236 C C . PHE A 1 159 ? 17.688 -4.004 -11.601 1.00 71.31 159 PHE A C 1
ATOM 1238 O O . PHE A 1 159 ? 17.513 -4.383 -12.755 1.00 71.31 159 PHE A O 1
ATOM 1245 N N . GLU A 1 160 ? 18.716 -4.392 -10.857 1.00 64.56 160 GLU A N 1
ATOM 1246 C CA . GLU A 1 160 ? 19.668 -5.402 -11.295 1.00 64.56 160 GLU A CA 1
ATOM 1247 C C . GLU A 1 160 ? 19.306 -6.742 -10.652 1.00 64.56 160 GLU A C 1
ATOM 1249 O O . GLU A 1 160 ? 19.049 -6.829 -9.446 1.00 64.56 160 GLU A O 1
ATOM 1254 N N . VAL A 1 161 ? 19.266 -7.798 -11.465 1.00 60.94 161 VAL A N 1
ATOM 1255 C CA . VAL A 1 161 ? 19.132 -9.173 -10.978 1.00 60.94 161 VAL A CA 1
ATOM 1256 C C . VAL A 1 161 ? 20.526 -9.686 -10.642 1.00 60.94 161 VAL A C 1
ATOM 1258 O O . VAL A 1 161 ? 21.335 -9.933 -11.532 1.00 60.94 161 VAL A O 1
ATOM 1261 N N . PHE A 1 162 ? 20.804 -9.872 -9.355 1.00 58.44 162 PHE A N 1
ATOM 1262 C CA . PHE A 1 162 ? 22.020 -10.544 -8.906 1.00 58.44 162 PHE A CA 1
ATOM 1263 C C . PHE A 1 162 ? 21.775 -12.057 -8.850 1.00 58.44 162 PHE A C 1
ATOM 1265 O O . PHE A 1 162 ? 20.839 -12.501 -8.187 1.00 58.44 162 PHE A O 1
ATOM 1272 N N . GLU A 1 163 ? 22.622 -12.864 -9.501 1.00 48.34 163 GLU A N 1
ATOM 1273 C CA . GLU A 1 163 ? 22.553 -14.336 -9.394 1.00 48.34 163 GLU A CA 1
ATOM 1274 C C . GLU A 1 163 ? 22.847 -14.832 -7.967 1.00 48.34 163 GLU A C 1
ATOM 1276 O O . GLU A 1 163 ? 22.399 -15.904 -7.565 1.00 48.34 163 GLU A O 1
ATOM 1281 N N . TYR A 1 164 ? 23.590 -14.046 -7.187 1.00 44.91 164 TYR A N 1
ATOM 1282 C CA . TYR A 1 164 ? 23.915 -14.330 -5.797 1.00 44.91 164 TYR A CA 1
ATOM 1283 C C . TYR A 1 164 ? 24.034 -13.031 -4.999 1.00 44.91 164 TYR A C 1
ATOM 1285 O O . TYR A 1 164 ? 24.631 -12.052 -5.445 1.00 44.91 164 TYR A O 1
ATOM 1293 N N . VAL A 1 165 ? 23.495 -13.045 -3.781 1.00 44.56 165 VAL A N 1
ATOM 1294 C CA . VAL A 1 165 ? 23.701 -11.997 -2.779 1.00 44.56 165 VAL A CA 1
ATOM 1295 C C . VAL A 1 165 ? 24.610 -12.581 -1.704 1.00 44.56 165 VAL A C 1
ATOM 1297 O O . VAL A 1 165 ? 24.252 -13.561 -1.052 1.00 44.56 165 VAL A O 1
ATOM 1300 N N . LEU A 1 166 ? 25.800 -12.005 -1.527 1.00 38.56 166 LEU A N 1
ATOM 1301 C CA . LEU A 1 166 ? 26.680 -12.367 -0.418 1.00 38.56 166 LEU A CA 1
ATOM 1302 C C . LEU A 1 166 ? 26.106 -11.765 0.865 1.00 38.56 166 LEU A C 1
ATOM 1304 O O . LEU A 1 166 ? 26.181 -10.556 1.081 1.00 38.56 166 LEU A O 1
ATOM 1308 N N . VAL A 1 167 ? 25.508 -12.605 1.706 1.00 40.31 167 VAL A N 1
ATOM 1309 C CA . VAL A 1 167 ? 25.030 -12.190 3.027 1.00 40.31 167 VAL A CA 1
ATOM 1310 C C . VAL A 1 167 ? 26.200 -12.287 4.012 1.00 40.31 167 VAL A C 1
ATOM 1312 O O . VAL A 1 167 ? 26.783 -13.368 4.133 1.00 40.31 167 VAL A O 1
ATOM 1315 N N . PRO A 1 168 ? 26.573 -11.203 4.719 1.00 40.06 168 PRO A N 1
ATOM 1316 C CA . PRO A 1 168 ? 27.580 -11.290 5.766 1.00 40.06 168 PRO A CA 1
ATOM 1317 C C . PRO A 1 168 ? 27.071 -12.193 6.896 1.00 40.06 168 PRO A C 1
ATOM 1319 O O . PRO A 1 168 ? 26.004 -11.958 7.464 1.00 40.06 168 PRO A O 1
ATOM 1322 N N . VAL A 1 169 ? 27.839 -13.235 7.215 1.00 57.22 169 VAL A N 1
ATOM 1323 C CA . VAL A 1 169 ? 27.610 -14.060 8.403 1.00 57.22 169 VAL A CA 1
ATOM 1324 C C . VAL A 1 169 ? 28.135 -13.274 9.597 1.00 57.22 169 VAL A C 1
ATOM 1326 O O . VAL A 1 169 ? 29.340 -13.073 9.734 1.00 57.22 169 VAL A O 1
ATOM 1329 N N . TYR A 1 170 ? 27.227 -12.789 10.439 1.00 57.81 170 TYR A N 1
ATOM 1330 C CA . TYR A 1 170 ? 27.598 -12.279 11.751 1.00 57.81 170 TYR A CA 1
ATOM 1331 C C . TYR A 1 170 ? 27.708 -13.483 12.679 1.00 57.81 170 TYR A C 1
ATOM 1333 O O . TYR A 1 170 ? 26.688 -14.044 13.084 1.00 57.81 170 TYR A O 1
ATOM 1341 N N . ASP A 1 171 ? 28.937 -13.899 12.981 1.00 57.69 171 ASP A N 1
ATOM 1342 C CA . ASP A 1 171 ? 29.173 -14.831 14.077 1.00 57.69 171 ASP A CA 1
ATOM 1343 C C . ASP A 1 171 ? 28.602 -14.194 15.345 1.00 57.69 171 ASP A C 1
ATOM 1345 O O . ASP A 1 171 ? 29.068 -13.152 15.815 1.00 57.69 171 ASP A O 1
ATOM 1349 N N . LEU A 1 172 ? 27.538 -14.798 15.875 1.00 49.75 172 LEU A N 1
ATOM 1350 C CA . LEU A 1 172 ? 27.092 -14.526 17.229 1.00 49.75 172 LEU A CA 1
ATOM 1351 C C . LEU A 1 172 ? 28.238 -14.968 18.134 1.00 49.75 172 LEU A C 1
ATOM 1353 O O . LEU A 1 172 ? 28.415 -16.161 18.377 1.00 49.75 172 LEU A O 1
ATOM 1357 N N . ALA A 1 173 ? 29.035 -14.004 18.591 1.00 49.81 173 ALA A N 1
ATOM 1358 C CA . ALA A 1 173 ? 29.915 -14.206 19.723 1.00 49.81 173 ALA A CA 1
ATOM 1359 C C . ALA A 1 173 ? 29.032 -14.681 20.882 1.00 49.81 173 ALA A C 1
ATOM 1361 O O . ALA A 1 173 ? 28.255 -13.919 21.457 1.00 49.81 173 ALA A O 1
ATOM 1362 N N . VAL A 1 174 ? 29.079 -15.983 21.148 1.00 50.88 174 VAL A N 1
ATOM 1363 C CA . VAL A 1 174 ? 28.577 -16.549 22.388 1.00 50.88 174 VAL A CA 1
ATOM 1364 C C . VAL A 1 174 ? 29.589 -16.115 23.437 1.00 50.88 174 VAL A C 1
ATOM 1366 O O . VAL A 1 174 ? 30.658 -16.713 23.539 1.00 50.88 174 VAL A O 1
ATOM 1369 N N . ASP A 1 175 ? 29.284 -15.034 24.152 1.00 48.94 175 ASP A N 1
ATOM 1370 C CA . ASP A 1 175 ? 29.991 -14.699 25.384 1.00 48.94 175 ASP A CA 1
ATOM 1371 C C . ASP A 1 175 ? 29.764 -15.858 26.369 1.00 48.94 175 ASP A C 1
ATOM 1373 O O . ASP A 1 175 ? 28.670 -16.026 26.916 1.00 48.94 175 ASP A O 1
ATOM 1377 N N . THR A 1 176 ? 30.780 -16.710 26.512 1.00 52.41 176 THR A N 1
ATOM 1378 C CA . THR A 1 176 ? 30.925 -17.675 27.613 1.00 52.41 176 THR A CA 1
ATOM 1379 C C . THR A 1 176 ? 31.468 -16.997 28.855 1.00 52.41 176 THR A C 1
ATOM 1381 O O . THR A 1 176 ? 32.453 -16.240 28.697 1.00 52.41 176 THR A O 1
#

Foldseek 3Di:
DPPDPWDWDFLCVLQPDAAALVPLLCQQLVQLQSVQSSVVVVVVVPPFRWESLVCQLVVPPHNVSVQVQQADPLHATAGCVQPPHPSHHDPPVDDDSVVVSVRDGDGHHDPDDDDDDDRHDWHFGIWGPPDPDLQPTWTKIATNRALPPDHGRIDTDRDHDDPDDDDDDDPPPPPD

Sequence (176 aa):
MTQMAAVKHSIREFTPYVINDRGYGLSFILAFVDMVSTVLRMSGMTGLHLSPQVLIDAHCDDVPSCVALATKKELGIQSIDTYPYIMVERPIEEWSESEYIAGVSKRYRIDDVKGLKTRHAVVIVGVDTTLEDPLMHHCEVKSSYGEQWGIGGFSRVGFEVFEYVLVPVYDLAVDT

Secondary structure (DSSP, 8-state):
--PPPP-EEE-GGG-----B-TTSS-HHHHHHHHHHHHHHHHTT-TT--B-THHHHHTT--SHHHHHHHHHSTT--BPBTTTS---SS----TT--HHHHHHS----B----------S---EEEEEE--SSSGGG-EEEEE-SB-TTTTTTSEEEEE----S-------------

Organism: Artemisia annua (NCBI:txid35608)

InterPro domains:
  IPR038765 Papain-like cysteine peptidase superfamily [SSF54001] (14-163)

pLDDT: mean 74.98, std 15.43, range [32.19, 92.19]